Protein AF-A0A960MKG4-F1 (afdb_monomer)

Foldseek 3Di:
DAEPVPDDLVRVQVVCVVVVHDSVVSVLVCCCCPVVVDQQLVPSVPDDPVVSVVCVVPYHNPDWAFPDWDADPVRPDIDTDTDDVPDPPPPPDDD

pLDDT: mean 86.91, std 13.73, range [42.0, 96.0]

Nearest PDB structures (foldseek):
  6fz6-assembly2_B  TM=8.087E-01  e=5.397E-06  Sphaerobacter thermophilus DSM 20745
  4pl2-assembly2_A  TM=8.898E-01  e=2.991E-05  Escherichia coli DH1
  4pl1-assembly2_A  TM=8.940E-01  e=8.032E-05  Escherichia coli DH1
  3rf9-assembly1_B  TM=8.869E-01  e=7.040E-05  Escherichia coli K-12
  5hr6-assembly2_B  TM=8.728E-01  e=1.453E-04  Escherichia coli

Secondary structure (DSSP, 8-state):
-EEGGG--HHHHHHHHHHTT--TTHHHHHHIIIIIT----GGG-TTS-HHHHHHHHHHEE--PPEEEEEEE-TTSS-EEEEEE-TT---------

Structure (mmCIF, N/CA/C/O backbone):
data_AF-A0A960MKG4-F1
#
_entry.id   AF-A0A960MKG4-F1
#
loop_
_atom_site.group_PDB
_atom_site.id
_atom_site.type_symbol
_atom_site.label_atom_id
_atom_site.label_alt_id
_atom_site.label_comp_id
_atom_site.label_asym_id
_atom_site.label_entity_id
_atom_site.label_seq_id
_atom_site.pdbx_PDB_ins_code
_atom_site.Cartn_x
_atom_site.Cartn_y
_atom_site.Cartn_z
_atom_site.occupancy
_atom_site.B_iso_or_equiv
_atom_site.auth_seq_id
_atom_site.auth_comp_id
_atom_site.auth_asym_id
_atom_site.auth_atom_id
_atom_site.pdbx_PDB_model_num
ATOM 1 N N . MET A 1 1 ? -10.125 7.404 -7.507 1.00 75.38 1 MET A N 1
ATOM 2 C CA . MET A 1 1 ? -9.595 6.181 -6.860 1.00 75.38 1 MET A CA 1
ATOM 3 C C . MET A 1 1 ? -8.094 6.373 -6.680 1.00 75.38 1 MET A C 1
ATOM 5 O O . MET A 1 1 ? -7.481 6.867 -7.616 1.00 75.38 1 MET A O 1
ATOM 9 N N . ARG A 1 2 ? -7.526 6.107 -5.498 1.00 85.94 2 ARG A N 1
ATOM 10 C CA . AR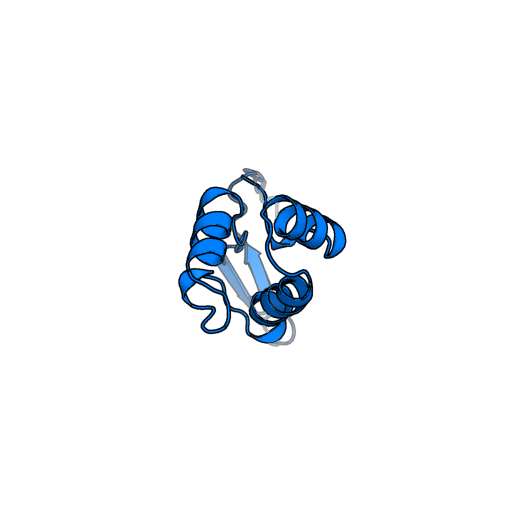G A 1 2 ? -6.090 6.325 -5.198 1.00 85.94 2 ARG A CA 1
ATOM 11 C C . ARG A 1 2 ? -5.261 5.108 -5.627 1.00 85.94 2 ARG A C 1
ATOM 13 O O . ARG A 1 2 ? -5.803 4.010 -5.619 1.00 85.94 2 ARG A O 1
ATOM 20 N N . GLU A 1 3 ? -3.980 5.264 -5.951 1.00 89.44 3 GLU A N 1
ATOM 21 C CA . GLU A 1 3 ? -3.083 4.123 -6.209 1.00 89.44 3 GLU A CA 1
ATOM 22 C C . GLU A 1 3 ? -2.266 3.774 -4.963 1.00 89.44 3 GLU A C 1
ATOM 24 O O . GLU A 1 3 ? -1.589 4.634 -4.412 1.00 89.44 3 GLU A O 1
ATOM 29 N N . PHE A 1 4 ? -2.314 2.514 -4.527 1.00 92.31 4 PHE A N 1
ATOM 30 C CA . PHE A 1 4 ? -1.651 2.019 -3.320 1.00 92.31 4 PHE A CA 1
ATOM 31 C C . PHE A 1 4 ? -0.139 2.212 -3.387 1.00 92.31 4 PHE A C 1
ATOM 33 O O . PHE A 1 4 ? 0.452 2.693 -2.428 1.00 92.31 4 PHE A O 1
ATOM 40 N N . CYS A 1 5 ? 0.474 1.884 -4.528 1.00 88.56 5 CYS A N 1
ATOM 41 C CA . CYS A 1 5 ? 1.920 1.973 -4.718 1.00 88.56 5 CYS A CA 1
ATOM 42 C C . CYS A 1 5 ? 2.465 3.408 -4.652 1.00 88.56 5 CYS A C 1
ATOM 44 O O . CYS A 1 5 ? 3.663 3.586 -4.455 1.00 88.56 5 CYS A O 1
ATOM 46 N N . GLY A 1 6 ? 1.598 4.416 -4.802 1.00 88.81 6 GLY A N 1
ATOM 47 C CA . GLY A 1 6 ? 1.938 5.829 -4.639 1.00 88.81 6 GLY A CA 1
ATOM 48 C C . GLY A 1 6 ? 1.607 6.400 -3.257 1.00 88.81 6 GLY A C 1
ATOM 49 O O . GLY A 1 6 ? 1.860 7.579 -3.025 1.00 88.81 6 GLY A O 1
ATOM 50 N N . LEU A 1 7 ? 1.022 5.613 -2.346 1.00 91.56 7 LEU A N 1
ATOM 51 C CA . LEU A 1 7 ? 0.690 6.079 -0.999 1.00 91.56 7 LEU A CA 1
ATOM 52 C C . LEU A 1 7 ? 1.899 5.994 -0.075 1.00 91.56 7 LEU A C 1
ATOM 54 O O . LEU A 1 7 ? 2.561 4.959 0.021 1.00 91.56 7 LEU A O 1
ATOM 58 N N . LEU A 1 8 ? 2.113 7.048 0.715 1.00 93.44 8 LEU A N 1
ATOM 59 C CA . LEU A 1 8 ? 2.997 6.954 1.866 1.00 93.44 8 LEU A CA 1
ATOM 60 C C . LEU A 1 8 ? 2.282 6.213 3.002 1.00 93.44 8 LEU A C 1
ATOM 62 O O . LEU A 1 8 ? 1.055 6.241 3.134 1.00 93.44 8 LEU A O 1
ATOM 66 N N . ALA A 1 9 ? 3.057 5.588 3.890 1.00 92.94 9 ALA A N 1
ATOM 67 C CA . ALA A 1 9 ? 2.504 4.879 5.046 1.00 92.94 9 ALA A CA 1
ATOM 68 C C . ALA A 1 9 ? 1.609 5.781 5.920 1.00 92.94 9 ALA A C 1
ATOM 70 O O . ALA A 1 9 ? 0.599 5.323 6.454 1.00 92.94 9 ALA A O 1
ATOM 71 N N . GLN A 1 10 ? 1.951 7.067 6.024 1.00 94.62 10 GLN A N 1
ATOM 72 C CA . GLN A 1 10 ? 1.163 8.081 6.728 1.00 94.62 10 GLN A CA 1
ATOM 73 C C . GLN A 1 10 ? -0.191 8.372 6.062 1.00 94.62 10 GLN A C 1
ATOM 75 O O . GLN A 1 10 ? -1.188 8.508 6.769 1.00 94.62 10 GLN A O 1
ATOM 80 N N . ASP A 1 11 ? -0.267 8.366 4.728 1.00 94.50 11 ASP A N 1
ATOM 81 C CA . ASP A 1 11 ? -1.523 8.584 4.000 1.00 94.50 11 ASP A CA 1
ATOM 82 C C . ASP A 1 11 ? -2.477 7.405 4.185 1.00 94.50 11 ASP A C 1
ATOM 84 O O . ASP A 1 11 ? -3.677 7.583 4.421 1.00 94.50 11 ASP A O 1
ATOM 88 N N . LEU A 1 12 ? -1.938 6.180 4.124 1.00 94.25 12 LEU A N 1
ATOM 89 C CA . LEU A 1 12 ? -2.720 4.976 4.387 1.00 94.25 12 LEU A CA 1
ATOM 90 C C . LEU A 1 12 ? -3.171 4.924 5.850 1.00 94.25 12 LEU A C 1
ATOM 92 O O . LEU A 1 12 ? -4.312 4.558 6.123 1.00 94.25 12 LEU A O 1
ATOM 96 N N . LYS A 1 13 ? -2.308 5.326 6.790 1.00 95.25 13 LYS A N 1
ATOM 97 C CA . LYS A 1 13 ? -2.656 5.423 8.211 1.00 95.25 13 LYS A CA 1
ATOM 98 C C . LYS A 1 13 ? -3.832 6.37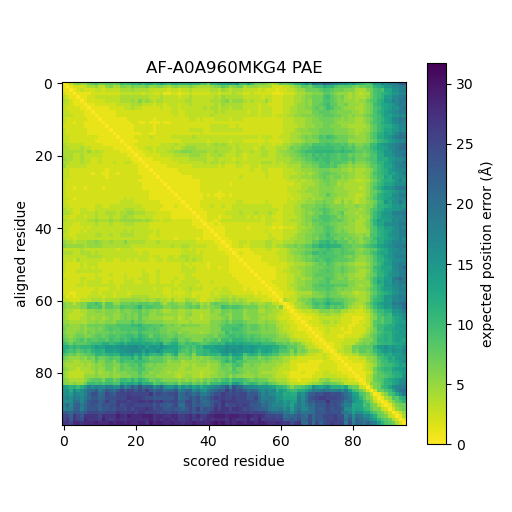1 8.429 1.00 95.25 13 LYS A C 1
ATOM 100 O O . LYS A 1 13 ? -4.829 5.941 8.999 1.00 95.25 13 LYS A O 1
ATOM 105 N N . ALA A 1 14 ? -3.746 7.598 7.915 1.00 94.56 14 ALA A N 1
ATOM 106 C CA . ALA A 1 14 ? -4.810 8.590 8.037 1.00 94.56 14 ALA A CA 1
ATOM 107 C C . ALA A 1 14 ? -6.129 8.094 7.416 1.00 94.56 14 ALA A C 1
ATOM 109 O O . ALA A 1 14 ? -7.202 8.281 7.987 1.00 94.56 14 ALA A O 1
ATOM 110 N N . PHE A 1 15 ? -6.059 7.406 6.272 1.00 92.56 15 PHE A N 1
ATOM 111 C CA . PHE A 1 15 ? -7.234 6.807 5.636 1.00 92.56 15 PHE A CA 1
ATOM 112 C C . PHE A 1 15 ? -7.883 5.713 6.500 1.00 92.56 15 PHE A C 1
ATOM 114 O O . PHE A 1 15 ? -9.102 5.696 6.660 1.00 92.56 15 PHE A O 1
ATOM 121 N N . ILE A 1 16 ? -7.078 4.808 7.062 1.00 92.50 16 ILE A N 1
ATOM 122 C CA . ILE A 1 16 ? -7.544 3.703 7.911 1.00 92.50 16 ILE A CA 1
ATOM 123 C C . ILE A 1 16 ? -8.119 4.239 9.237 1.00 92.50 16 ILE A C 1
ATOM 125 O O . ILE A 1 16 ? -9.184 3.785 9.657 1.00 92.50 16 ILE A O 1
ATOM 129 N N . GLU A 1 17 ? -7.475 5.235 9.855 1.00 93.69 17 GLU A N 1
ATOM 130 C CA . GLU A 1 17 ? -7.952 5.897 11.082 1.00 93.69 17 GLU A CA 1
ATOM 131 C C . GLU A 1 17 ? -9.298 6.592 10.869 1.00 93.69 17 GLU A C 1
ATOM 133 O O . GLU A 1 17 ? -10.226 6.380 11.648 1.00 93.69 17 GLU A O 1
ATOM 138 N N . LEU A 1 18 ? -9.450 7.349 9.776 1.00 91.62 18 LEU A N 1
ATOM 139 C CA . LEU A 1 18 ? -10.704 8.031 9.432 1.00 91.62 18 LEU A CA 1
ATOM 140 C C . LEU A 1 18 ? -11.873 7.052 9.229 1.00 91.62 18 LEU A C 1
ATOM 142 O O . LEU A 1 18 ? -13.035 7.422 9.385 1.00 91.62 18 LEU A O 1
ATOM 146 N N . LYS A 1 19 ? -11.576 5.792 8.897 1.00 89.12 19 LYS A N 1
ATOM 147 C CA . LYS A 1 19 ? -12.558 4.710 8.736 1.00 89.12 19 LYS A CA 1
ATOM 148 C C . LYS A 1 19 ? -12.723 3.840 9.989 1.00 89.12 19 LYS A C 1
ATOM 150 O O . LYS A 1 19 ? -13.389 2.810 9.921 1.00 89.12 19 LYS A O 1
ATOM 155 N N . GLY A 1 20 ? -12.141 4.239 11.122 1.00 90.50 20 GLY A N 1
ATOM 156 C CA . GLY A 1 20 ? -12.282 3.550 12.408 1.00 90.50 20 GLY A CA 1
ATOM 157 C C . GLY A 1 20 ? -11.517 2.228 12.505 1.00 90.50 20 GLY A C 1
ATOM 158 O O . GLY A 1 20 ? -11.785 1.419 13.394 1.00 90.50 20 GLY A O 1
ATOM 159 N N . ALA A 1 21 ? -10.573 1.973 11.598 1.00 90.25 21 ALA A N 1
ATOM 160 C CA . ALA A 1 21 ? -9.765 0.766 11.625 1.00 90.25 21 ALA A CA 1
ATOM 161 C C . ALA A 1 21 ? -8.447 0.996 12.405 1.00 90.25 21 ALA A C 1
ATOM 163 O O . ALA A 1 21 ? -7.829 2.055 12.315 1.00 90.25 21 ALA A O 1
ATOM 164 N N . PRO A 1 22 ? -7.979 -0.000 13.176 1.00 92.94 22 PRO A N 1
ATOM 165 C CA . PRO A 1 22 ? -6.691 0.078 13.859 1.00 92.94 22 PRO A CA 1
ATOM 166 C C . PRO A 1 22 ? -5.483 0.293 12.937 1.00 92.94 22 PRO A C 1
ATOM 168 O O . PRO A 1 22 ? -5.291 -0.425 11.953 1.00 92.94 22 PRO A O 1
ATOM 171 N N . THR A 1 23 ? -4.611 1.219 13.334 1.00 93.31 23 THR A N 1
ATOM 172 C CA . THR A 1 23 ? -3.428 1.688 12.587 1.00 93.31 23 THR A CA 1
ATOM 173 C C . THR A 1 23 ? -2.376 0.623 12.317 1.00 93.31 23 THR A C 1
ATOM 175 O O . THR A 1 23 ? -1.684 0.692 11.302 1.00 93.31 23 THR A O 1
ATOM 178 N N . TYR A 1 24 ? -2.262 -0.401 13.167 1.00 93.38 24 TYR A N 1
ATOM 179 C CA . TYR A 1 24 ? -1.308 -1.496 12.952 1.00 93.38 24 TYR A CA 1
ATOM 180 C C . TYR A 1 24 ? -1.557 -2.246 11.631 1.00 93.38 24 TYR A C 1
ATOM 182 O O . TYR A 1 24 ? -0.648 -2.892 11.105 1.00 93.38 24 TYR A O 1
A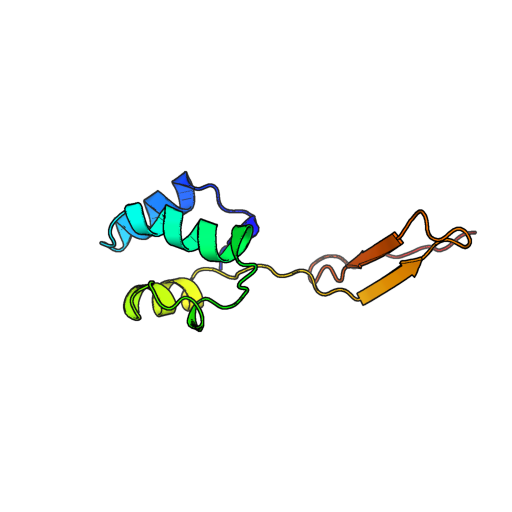TOM 190 N N . ARG A 1 25 ? -2.768 -2.139 11.062 1.00 93.88 25 ARG A N 1
ATOM 191 C CA . ARG A 1 25 ? -3.116 -2.735 9.767 1.00 93.88 25 ARG A CA 1
ATOM 192 C C . ARG A 1 25 ? -2.359 -2.115 8.599 1.00 93.88 25 ARG A C 1
ATOM 194 O O . ARG A 1 25 ? -2.170 -2.799 7.599 1.00 93.88 25 ARG A O 1
ATOM 201 N N . VAL A 1 26 ? -1.861 -0.882 8.735 1.00 94.44 26 VAL A N 1
ATOM 202 C CA . VAL A 1 26 ? -0.992 -0.245 7.730 1.00 94.44 26 VAL A CA 1
ATOM 203 C C . VAL A 1 26 ? 0.197 -1.153 7.434 1.00 94.44 26 VAL A C 1
ATOM 205 O O . VAL A 1 26 ? 0.416 -1.530 6.28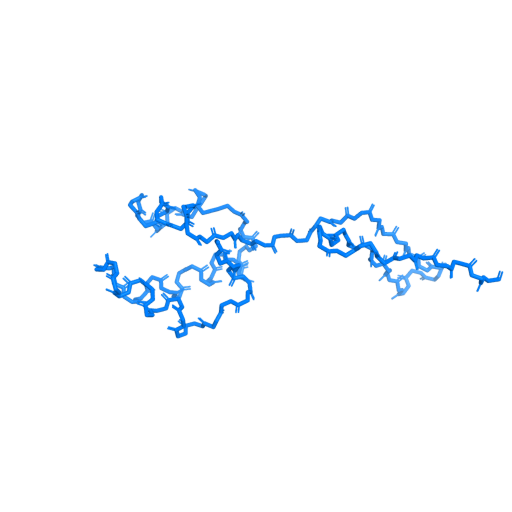7 1.00 94.44 26 VAL A O 1
ATOM 208 N N . LYS A 1 27 ? 0.907 -1.596 8.480 1.00 94.62 27 LYS A N 1
ATOM 209 C CA . LYS A 1 27 ? 2.069 -2.480 8.334 1.00 94.62 27 LYS A CA 1
ATOM 210 C C . LYS A 1 27 ? 1.702 -3.791 7.639 1.00 94.62 27 LYS A C 1
ATOM 212 O O . LYS A 1 27 ? 2.426 -4.228 6.756 1.00 94.62 27 LYS A O 1
AT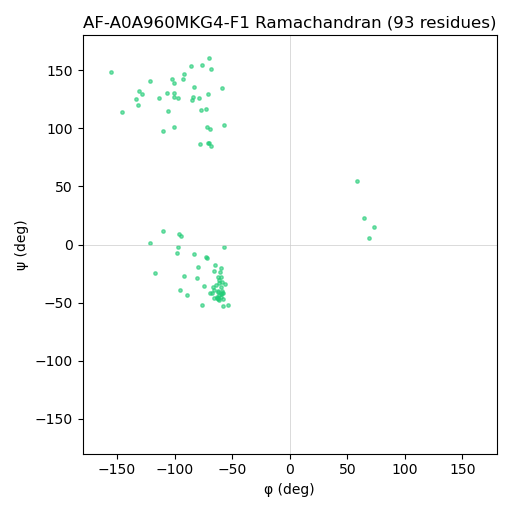OM 217 N N . GLN A 1 28 ? 0.559 -4.383 7.990 1.00 94.69 28 GLN A N 1
ATOM 218 C CA . GLN A 1 28 ? 0.091 -5.618 7.356 1.00 94.69 28 GLN A CA 1
ATOM 219 C C . GLN A 1 28 ? -0.160 -5.429 5.856 1.00 94.69 28 GLN A C 1
ATOM 221 O O . GLN A 1 28 ? 0.258 -6.270 5.068 1.00 94.69 28 GLN A O 1
ATOM 226 N N . CYS A 1 29 ? -0.798 -4.325 5.457 1.00 93.94 29 CYS A N 1
ATOM 227 C CA . CYS A 1 29 ? -1.064 -4.030 4.048 1.00 93.94 29 CYS A CA 1
ATOM 228 C C . CYS A 1 29 ? 0.241 -3.866 3.257 1.00 93.94 29 CYS A C 1
ATOM 230 O O . CYS A 1 29 ? 0.405 -4.483 2.209 1.00 93.94 29 CYS A O 1
ATOM 232 N N . PHE A 1 30 ? 1.194 -3.093 3.787 1.00 94.38 30 PHE A N 1
ATOM 233 C CA . PHE A 1 30 ? 2.508 -2.920 3.161 1.00 94.38 30 PHE A CA 1
ATOM 234 C C . PHE A 1 30 ? 3.286 -4.241 3.075 1.00 94.38 30 PHE A C 1
ATOM 236 O O . PHE A 1 30 ? 3.881 -4.527 2.039 1.00 94.38 30 PHE A O 1
ATOM 243 N N . ASP A 1 31 ? 3.242 -5.079 4.114 1.00 95.06 31 ASP A N 1
ATOM 244 C CA . ASP A 1 31 ? 3.876 -6.400 4.091 1.00 95.06 31 ASP A CA 1
ATOM 245 C C . ASP A 1 31 ? 3.266 -7.304 3.003 1.00 95.06 31 ASP A C 1
ATOM 247 O O . ASP A 1 31 ? 3.997 -8.007 2.306 1.00 95.06 31 ASP A O 1
ATOM 251 N N . TRP A 1 32 ? 1.945 -7.280 2.803 1.00 95.31 32 TRP A N 1
ATOM 252 C CA . TRP A 1 32 ? 1.309 -8.046 1.725 1.00 95.31 32 TRP A CA 1
ATOM 253 C C . TRP A 1 32 ? 1.751 -7.599 0.338 1.00 95.31 32 TRP A C 1
ATOM 255 O O . TRP A 1 32 ? 2.076 -8.444 -0.493 1.00 95.31 32 TRP A O 1
ATOM 265 N N . VAL A 1 33 ? 1.787 -6.294 0.097 1.00 93.25 33 VAL A N 1
ATOM 266 C CA . VAL A 1 33 ? 2.092 -5.763 -1.234 1.00 93.25 33 VAL A CA 1
ATOM 267 C C . VAL A 1 33 ? 3.586 -5.863 -1.530 1.00 93.25 33 VAL A C 1
ATOM 269 O O . VAL A 1 33 ? 3.972 -6.454 -2.532 1.00 93.25 33 VAL A O 1
ATOM 272 N N . TYR A 1 34 ? 4.442 -5.362 -0.639 1.00 92.06 34 TYR A N 1
ATOM 273 C CA . TYR A 1 34 ? 5.870 -5.212 -0.926 1.00 92.06 34 TYR A CA 1
ATOM 274 C C . TYR A 1 34 ? 6.730 -6.404 -0.513 1.00 92.06 34 TYR A C 1
ATOM 276 O O . TYR A 1 34 ? 7.776 -6.618 -1.117 1.00 92.06 34 TYR A O 1
ATOM 284 N N . ARG A 1 35 ? 6.331 -7.189 0.501 1.00 93.31 35 ARG A N 1
ATOM 285 C CA . ARG A 1 35 ? 7.090 -8.398 0.880 1.00 93.31 35 ARG A CA 1
ATOM 286 C C . ARG A 1 35 ? 6.538 -9.661 0.246 1.00 93.31 35 ARG A C 1
ATOM 288 O O . ARG A 1 35 ? 7.313 -10.535 -0.117 1.00 93.31 35 ARG A O 1
ATOM 295 N N . LYS A 1 36 ? 5.213 -9.783 0.153 1.00 93.38 36 LYS A N 1
ATOM 296 C CA . LYS A 1 36 ? 4.565 -10.987 -0.390 1.00 93.38 36 LYS A CA 1
ATOM 297 C C . LYS A 1 36 ? 4.164 -10.857 -1.858 1.00 93.38 36 LYS A C 1
ATOM 299 O O . LYS A 1 36 ? 3.727 -11.848 -2.430 1.00 93.38 36 LYS A O 1
ATOM 304 N N . GLY A 1 37 ? 4.281 -9.667 -2.453 1.00 91.19 37 GLY A N 1
ATOM 305 C CA . GLY A 1 37 ? 3.934 -9.439 -3.857 1.00 91.19 37 GLY A CA 1
ATOM 306 C C . GLY A 1 37 ? 2.450 -9.645 -4.163 1.00 91.19 37 GLY A C 1
ATOM 307 O O . GLY A 1 37 ? 2.102 -9.950 -5.299 1.00 91.19 37 GLY A O 1
ATOM 308 N N . VAL A 1 38 ? 1.567 -9.540 -3.163 1.00 92.81 38 VAL A N 1
ATOM 309 C CA . VAL A 1 38 ? 0.134 -9.764 -3.367 1.00 92.81 38 VAL A CA 1
ATOM 310 C C . VAL A 1 38 ? -0.503 -8.539 -3.996 1.00 92.81 38 VAL A C 1
ATOM 312 O O . VAL A 1 38 ? -0.432 -7.429 -3.471 1.00 92.81 38 VAL A O 1
ATOM 315 N N . THR A 1 39 ? -1.176 -8.782 -5.113 1.00 90.25 39 THR A N 1
ATOM 316 C CA . THR A 1 39 ? -1.758 -7.760 -5.980 1.00 90.25 39 THR A CA 1
ATOM 317 C C . THR A 1 39 ? -3.290 -7.725 -5.951 1.00 90.25 39 THR A C 1
ATOM 319 O O . THR A 1 39 ? -3.910 -7.006 -6.733 1.00 90.25 39 THR A O 1
ATOM 322 N N . ASP A 1 40 ? -3.905 -8.435 -5.002 1.00 90.88 40 ASP A N 1
ATOM 323 C CA . ASP A 1 40 ? -5.344 -8.419 -4.738 1.00 90.88 40 ASP A CA 1
ATOM 324 C C . ASP A 1 40 ? -5.622 -8.287 -3.231 1.00 90.88 40 ASP A C 1
ATOM 326 O O . ASP A 1 40 ? -5.161 -9.090 -2.415 1.00 90.88 40 ASP A O 1
ATOM 330 N N . PHE A 1 41 ? -6.415 -7.282 -2.847 1.00 91.88 41 PHE A N 1
ATOM 331 C CA . PHE A 1 41 ? -6.837 -7.087 -1.459 1.00 91.88 41 PHE A CA 1
ATOM 332 C C . PHE A 1 41 ? -7.656 -8.268 -0.918 1.00 91.88 41 PHE A C 1
ATOM 334 O O . PHE A 1 41 ? -7.578 -8.559 0.279 1.00 91.88 41 PHE A O 1
ATOM 341 N N . ALA A 1 42 ? -8.409 -8.984 -1.762 1.00 91.62 42 ALA A N 1
ATOM 342 C CA . ALA A 1 42 ? -9.198 -10.134 -1.322 1.00 91.62 42 ALA A CA 1
ATOM 343 C C . ALA A 1 42 ? -8.309 -11.274 -0.792 1.00 91.62 42 ALA A C 1
ATOM 345 O O . ALA A 1 42 ? -8.656 -11.908 0.211 1.00 91.62 42 ALA A O 1
ATOM 346 N N . ALA A 1 43 ? -7.123 -11.453 -1.381 1.00 92.44 43 ALA A N 1
ATOM 347 C CA . ALA A 1 43 ? -6.151 -12.481 -1.011 1.00 92.44 43 ALA A CA 1
ATOM 348 C C . ALA A 1 43 ? -5.442 -12.228 0.340 1.00 92.44 43 ALA A C 1
ATOM 350 O O . ALA A 1 43 ? -4.795 -13.125 0.884 1.00 92.44 43 ALA A O 1
ATOM 351 N N . MET A 1 44 ? -5.575 -11.036 0.935 1.00 94.25 44 MET A N 1
ATOM 352 C CA . MET A 1 44 ? -4.912 -10.686 2.199 1.00 94.25 44 MET A CA 1
ATOM 353 C C . MET A 1 44 ? -5.639 -11.299 3.410 1.00 94.25 44 MET A C 1
ATOM 355 O O . MET A 1 44 ? -6.511 -10.680 4.016 1.00 94.25 44 MET A O 1
ATOM 359 N N . SER A 1 45 ? -5.317 -12.539 3.779 1.00 91.88 45 SER A N 1
ATOM 360 C CA . SER A 1 45 ? -6.085 -13.330 4.764 1.00 91.88 45 SER A CA 1
ATOM 361 C C . SER A 1 45 ? -6.211 -12.721 6.171 1.00 91.88 45 SER A C 1
ATOM 363 O O . SER A 1 45 ? -7.208 -12.960 6.844 1.00 91.88 45 SER A O 1
ATOM 365 N N . ASN A 1 46 ? -5.248 -11.908 6.615 1.00 90.56 46 ASN A N 1
ATOM 366 C CA . ASN A 1 46 ? -5.247 -11.279 7.946 1.00 90.56 46 ASN A CA 1
ATOM 367 C C . ASN A 1 46 ? -5.843 -9.852 7.971 1.00 90.56 46 ASN A C 1
ATOM 369 O O . ASN A 1 46 ? -5.768 -9.173 8.997 1.00 90.56 46 ASN A O 1
ATOM 373 N N . ILE A 1 47 ? -6.428 -9.396 6.859 1.00 91.88 47 ILE A N 1
ATOM 374 C CA . ILE A 1 47 ? -7.150 -8.125 6.758 1.00 91.88 47 ILE A CA 1
ATOM 375 C C . ILE A 1 47 ? -8.657 -8.418 6.844 1.00 91.88 47 ILE A C 1
ATOM 377 O O . ILE A 1 47 ? -9.145 -9.300 6.135 1.00 91.88 47 ILE A O 1
ATOM 381 N N . PRO A 1 48 ? -9.423 -7.720 7.700 1.00 92.88 48 PRO A N 1
ATOM 382 C CA . PRO A 1 48 ? -10.848 -7.989 7.858 1.00 92.88 48 PRO A CA 1
ATOM 383 C C . PRO A 1 48 ? -11.642 -7.589 6.605 1.00 92.88 48 PRO A C 1
ATOM 385 O O . PRO A 1 48 ? -11.265 -6.667 5.878 1.00 92.88 48 PRO A O 1
ATOM 388 N N . GLN A 1 49 ? -12.763 -8.276 6.364 1.00 92.44 49 GLN A N 1
ATOM 389 C CA . GLN A 1 49 ? -13.542 -8.149 5.127 1.00 92.44 49 GLN A CA 1
ATOM 390 C C . GLN A 1 49 ? -14.061 -6.726 4.873 1.00 92.44 49 GLN A C 1
ATOM 392 O O . GLN A 1 49 ? -14.060 -6.257 3.735 1.00 92.44 49 GLN A O 1
ATOM 397 N N . ASN A 1 50 ? -14.449 -6.012 5.931 1.00 92.00 50 ASN A N 1
ATOM 398 C CA . ASN A 1 50 ? -14.869 -4.614 5.835 1.00 92.00 50 ASN A CA 1
ATOM 399 C C . ASN A 1 50 ? -13.753 -3.718 5.270 1.00 92.00 50 ASN A C 1
ATOM 401 O O . ASN A 1 50 ? -14.006 -2.891 4.400 1.00 92.00 50 ASN A O 1
ATOM 405 N N . LEU A 1 51 ? -12.507 -3.917 5.710 1.00 92.19 51 LEU A N 1
ATOM 406 C CA . LEU A 1 51 ? -11.371 -3.124 5.256 1.00 92.19 51 LEU A CA 1
ATOM 407 C C . LEU A 1 51 ? -10.944 -3.503 3.833 1.00 92.19 51 LEU A C 1
ATOM 409 O O . LEU A 1 51 ? -10.609 -2.619 3.053 1.00 92.19 51 LEU A O 1
ATOM 413 N N . LYS A 1 52 ? -11.029 -4.790 3.468 1.00 93.31 52 LYS A N 1
ATOM 414 C CA . LYS A 1 52 ? -10.829 -5.242 2.079 1.00 93.31 52 LYS A CA 1
ATOM 415 C C . LYS A 1 52 ? -11.802 -4.563 1.121 1.00 93.31 52 LYS A C 1
ATOM 417 O O . LYS A 1 52 ? -11.375 -4.039 0.099 1.00 93.31 52 LYS A O 1
ATOM 422 N N . THR A 1 53 ? -13.082 -4.532 1.491 1.00 92.94 53 THR A N 1
ATOM 423 C CA . THR A 1 53 ? -14.142 -3.895 0.697 1.00 92.94 53 THR A CA 1
ATOM 424 C C . THR A 1 53 ? -13.861 -2.398 0.539 1.00 92.94 53 THR A C 1
ATOM 426 O O . THR A 1 53 ? -13.813 -1.889 -0.577 1.00 92.94 53 THR A O 1
ATOM 429 N N . LEU A 1 54 ? -13.527 -1.709 1.639 1.00 91.75 54 LEU A N 1
ATOM 430 C CA . LEU A 1 54 ? -13.138 -0.295 1.604 1.00 91.75 54 LEU A CA 1
ATOM 431 C C . LEU A 1 54 ? -11.931 -0.032 0.697 1.00 91.75 54 LEU A C 1
ATOM 433 O O . LEU A 1 54 ? -11.916 0.964 -0.028 1.00 91.75 54 LEU A O 1
ATOM 437 N N . PHE A 1 55 ? -10.912 -0.893 0.733 1.00 92.25 55 PHE A N 1
ATOM 438 C CA . PHE A 1 55 ? -9.764 -0.762 -0.158 1.00 92.25 55 PHE A CA 1
ATOM 439 C C . PHE A 1 55 ? -10.160 -0.977 -1.612 1.00 92.25 55 PHE A C 1
ATOM 441 O O . PHE A 1 55 ? -9.818 -0.131 -2.424 1.00 92.25 55 PHE A O 1
ATOM 448 N N . GLN A 1 56 ? -10.939 -2.009 -1.937 1.00 91.44 56 GLN A N 1
ATOM 449 C CA . GLN A 1 56 ? -11.402 -2.263 -3.306 1.00 91.44 56 GLN A CA 1
ATOM 450 C C . GLN A 1 56 ? -12.224 -1.101 -3.890 1.00 91.44 56 GLN A C 1
ATOM 452 O O . GLN A 1 56 ? -12.130 -0.830 -5.084 1.00 91.44 56 GLN A O 1
ATOM 457 N N . GLU A 1 57 ? -12.980 -0.376 -3.063 1.00 92.06 57 GLU A N 1
ATOM 458 C CA . GLU A 1 57 ? -13.782 0.781 -3.488 1.00 92.06 57 GLU A CA 1
ATOM 459 C C . GLU A 1 57 ? -12.976 2.080 -3.644 1.00 92.06 57 GLU A C 1
ATOM 461 O O . GLU A 1 57 ? -13.338 2.953 -4.433 1.00 92.06 57 GLU A O 1
ATOM 466 N N . ASN A 1 58 ? -11.883 2.248 -2.893 1.00 92.00 58 ASN A N 1
ATOM 467 C CA . ASN A 1 58 ? -11.198 3.543 -2.776 1.00 92.00 58 ASN A CA 1
ATOM 468 C C . ASN A 1 58 ? -9.760 3.537 -3.313 1.00 92.00 58 ASN A C 1
ATOM 470 O O . ASN A 1 58 ? -9.244 4.593 -3.704 1.00 92.00 58 ASN A O 1
ATOM 474 N N . ILE A 1 59 ? -9.115 2.370 -3.343 1.00 92.12 59 ILE A N 1
ATOM 475 C CA . ILE A 1 59 ? -7.688 2.184 -3.601 1.00 92.12 59 ILE A CA 1
ATOM 476 C C . ILE A 1 59 ? -7.484 1.097 -4.669 1.00 92.12 59 ILE A C 1
ATOM 478 O O . ILE A 1 59 ? -8.025 0.001 -4.591 1.00 92.12 59 ILE A O 1
ATOM 482 N N . ARG A 1 60 ? -6.650 1.378 -5.669 1.00 90.31 60 ARG A N 1
ATOM 483 C CA . ARG A 1 60 ? -6.163 0.400 -6.652 1.00 90.31 60 ARG A CA 1
ATOM 484 C C . ARG A 1 60 ? -4.744 -0.011 -6.304 1.00 90.31 60 ARG A C 1
ATOM 486 O O . ARG A 1 60 ? -3.957 0.849 -5.937 1.00 90.31 60 ARG A O 1
ATOM 493 N N . LEU A 1 61 ? -4.378 -1.278 -6.487 1.00 87.94 61 LEU A N 1
ATOM 494 C CA . LEU A 1 61 ? -2.996 -1.726 -6.265 1.00 87.94 61 LEU A CA 1
ATOM 495 C C . LEU A 1 61 ? -2.008 -1.257 -7.347 1.00 87.94 61 LEU A C 1
ATOM 497 O O . LEU A 1 61 ? -0.813 -1.328 -7.112 1.00 87.94 61 LEU A O 1
ATOM 501 N N . GLY A 1 62 ? -2.481 -0.701 -8.473 1.00 77.19 62 GLY A N 1
ATOM 502 C CA . GLY A 1 62 ? -1.621 -0.022 -9.455 1.00 77.19 62 GLY A CA 1
ATOM 503 C C . GLY A 1 62 ? -0.525 -0.933 -10.016 1.00 77.19 62 GLY A C 1
ATOM 504 O O . GLY A 1 62 ? 0.657 -0.632 -9.892 1.00 77.19 62 GLY A O 1
ATOM 505 N N . ILE A 1 63 ? -0.917 -2.084 -10.567 1.00 81.12 63 ILE A N 1
ATOM 506 C CA . ILE A 1 63 ? 0.020 -3.084 -11.088 1.00 81.12 63 ILE A CA 1
ATOM 507 C C . ILE A 1 63 ? 0.398 -2.701 -12.519 1.00 81.12 63 ILE A C 1
ATOM 509 O O . ILE A 1 63 ? -0.481 -2.523 -13.364 1.00 81.12 63 ILE A O 1
ATOM 513 N N . LEU A 1 64 ? 1.699 -2.619 -12.796 1.00 85.56 64 LEU A N 1
ATOM 514 C CA . LEU A 1 64 ? 2.204 -2.479 -14.158 1.00 85.56 64 LEU A CA 1
ATOM 515 C C . LEU A 1 64 ? 1.998 -3.789 -14.918 1.00 85.56 64 LEU A C 1
ATOM 517 O O . LEU A 1 64 ? 2.390 -4.856 -14.446 1.00 85.56 64 LEU A O 1
ATOM 521 N N . GLN A 1 65 ? 1.408 -3.710 -16.107 1.00 85.62 65 GLN A N 1
ATOM 522 C CA . GLN A 1 65 ? 1.320 -4.869 -16.989 1.00 85.62 65 GLN A CA 1
ATOM 523 C C . GLN A 1 65 ? 2.613 -4.975 -17.794 1.00 85.62 65 GLN A C 1
ATOM 525 O O . GLN A 1 65 ? 3.026 -4.014 -18.443 1.00 85.62 65 GLN A O 1
ATOM 530 N N . LEU A 1 66 ? 3.279 -6.126 -17.721 1.00 89.12 66 LEU A N 1
ATOM 531 C CA . LEU A 1 66 ? 4.453 -6.401 -18.541 1.00 89.12 66 LEU A CA 1
ATOM 532 C C . LEU A 1 66 ? 3.995 -6.647 -19.980 1.00 89.12 66 LEU A C 1
ATOM 534 O O . LEU A 1 66 ? 3.267 -7.598 -20.239 1.00 89.12 66 LEU A O 1
ATOM 538 N N . GLU A 1 67 ? 4.421 -5.791 -20.901 1.00 91.94 67 GLU A N 1
ATOM 539 C CA . GLU A 1 67 ? 4.086 -5.895 -22.323 1.00 91.94 67 GLU A CA 1
ATOM 540 C C . GLU A 1 67 ? 5.113 -6.762 -23.058 1.00 91.94 67 GLU A C 1
ATOM 542 O O . GLU A 1 67 ? 4.769 -7.594 -23.893 1.00 91.94 67 GLU A O 1
ATOM 547 N N . LYS A 1 68 ? 6.403 -6.553 -22.766 1.00 92.00 68 LYS A N 1
ATOM 548 C CA . LYS A 1 68 ? 7.497 -7.263 -23.432 1.00 92.00 68 LYS A CA 1
ATOM 549 C C . LYS A 1 68 ? 8.747 -7.305 -22.559 1.00 92.00 68 LYS A C 1
ATOM 551 O O . LYS A 1 68 ? 9.041 -6.340 -21.857 1.00 92.00 68 LYS A O 1
ATOM 556 N N . THR A 1 69 ? 9.516 -8.375 -22.711 1.00 94.38 69 THR A N 1
ATOM 557 C CA . THR A 1 69 ? 10.885 -8.503 -22.204 1.00 94.38 69 THR A CA 1
ATOM 558 C C . THR A 1 69 ? 11.835 -8.770 -23.373 1.00 94.38 69 THR A C 1
ATOM 560 O O . THR A 1 69 ? 11.467 -9.471 -24.316 1.00 94.38 69 THR A O 1
ATOM 563 N N . GLU A 1 70 ? 13.022 -8.169 -23.350 1.00 94.81 70 GLU A N 1
ATOM 564 C CA . GLU A 1 70 ? 14.099 -8.389 -24.323 1.00 94.81 70 GLU A CA 1
ATOM 565 C C . GLU A 1 70 ? 15.406 -8.622 -23.557 1.00 94.81 70 GLU A C 1
ATOM 567 O O . GLU A 1 70 ? 15.829 -7.742 -22.808 1.00 94.81 70 GLU A O 1
ATOM 572 N N . ASP A 1 71 ? 16.031 -9.781 -23.744 1.00 96.00 71 ASP A N 1
ATOM 573 C CA . ASP A 1 71 ? 17.340 -10.097 -23.163 1.00 96.00 71 ASP A CA 1
ATOM 574 C C . ASP A 1 71 ? 18.467 -9.719 -24.138 1.00 96.00 71 ASP A C 1
ATOM 576 O O . ASP A 1 71 ? 18.287 -9.777 -25.359 1.00 96.00 71 ASP A O 1
ATOM 580 N N . SER A 1 72 ? 19.615 -9.291 -23.611 1.00 94.38 72 SER A N 1
ATOM 581 C CA . SER A 1 72 ? 20.830 -9.058 -24.399 1.00 94.38 72 SER A CA 1
ATOM 582 C C . SER A 1 72 ? 21.438 -10.371 -24.900 1.00 94.38 72 SER A C 1
ATOM 584 O O . SER A 1 72 ? 21.165 -11.443 -24.363 1.00 94.38 72 SER A O 1
ATOM 586 N N . GLU A 1 73 ? 22.288 -10.299 -25.929 1.00 91.06 73 GLU A N 1
ATOM 587 C CA . GLU A 1 73 ? 22.944 -11.485 -26.509 1.00 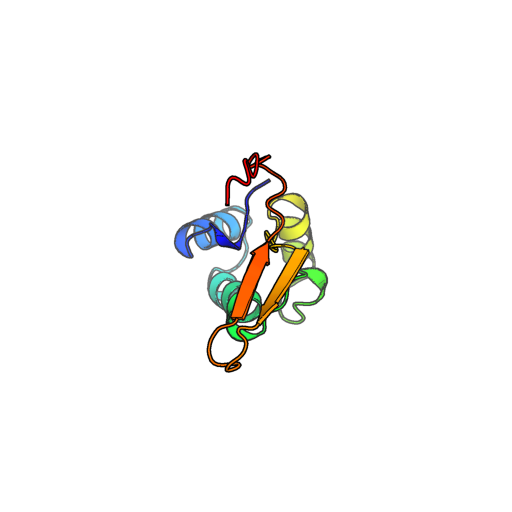91.06 73 GLU A CA 1
ATOM 588 C C . GLU A 1 73 ? 23.836 -12.231 -25.504 1.00 91.06 73 GLU A C 1
ATOM 590 O O . GLU A 1 73 ? 23.932 -13.455 -25.556 1.00 91.06 73 GLU A O 1
ATOM 595 N N . ASP A 1 74 ? 24.459 -11.500 -24.578 1.00 92.44 74 ASP A N 1
ATOM 596 C CA . ASP A 1 74 ? 25.271 -12.044 -23.482 1.00 92.44 74 ASP A CA 1
ATOM 597 C C . ASP A 1 74 ? 24.440 -12.483 -22.261 1.00 92.44 74 ASP A C 1
ATOM 599 O O . ASP A 1 74 ? 24.973 -13.106 -21.344 1.00 92.44 74 ASP A O 1
ATOM 603 N N . GLY A 1 75 ? 23.135 -12.187 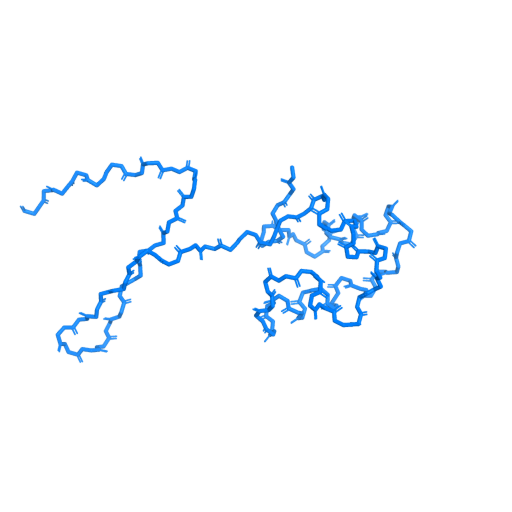-22.242 1.00 90.19 75 GLY A N 1
ATOM 604 C CA . GLY A 1 75 ? 22.227 -12.490 -21.136 1.00 90.19 75 GLY A CA 1
ATOM 605 C C . GLY A 1 75 ? 22.474 -11.683 -19.856 1.00 90.19 75 GLY A C 1
ATOM 606 O O . GLY A 1 75 ? 21.821 -11.950 -18.847 1.00 90.19 75 GLY A O 1
ATOM 607 N N . GLU A 1 76 ? 23.384 -10.704 -19.861 1.00 94.88 76 GLU A N 1
ATOM 608 C CA . GLU A 1 76 ? 23.694 -9.899 -18.671 1.00 94.88 76 GLU A CA 1
ATOM 609 C C . GLU A 1 76 ? 22.660 -8.795 -18.415 1.00 94.88 76 GLU A C 1
ATOM 611 O O . GLU A 1 76 ? 22.552 -8.280 -17.300 1.00 94.88 76 GLU A O 1
ATOM 616 N N . THR A 1 77 ? 21.881 -8.419 -19.434 1.00 94.06 77 THR A N 1
ATOM 617 C CA . THR A 1 77 ? 20.897 -7.340 -19.345 1.00 94.06 77 THR A CA 1
ATOM 618 C C . THR A 1 77 ? 19.529 -7.786 -19.836 1.00 94.06 77 THR A C 1
ATOM 620 O O . THR A 1 77 ? 19.367 -8.232 -20.968 1.00 94.06 77 THR A O 1
ATOM 623 N N . THR A 1 78 ? 18.508 -7.531 -19.018 1.00 95.12 78 THR A N 1
ATOM 624 C CA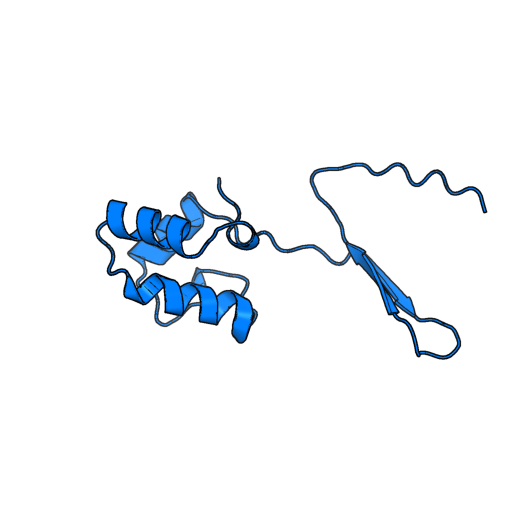 . THR A 1 78 ? 17.105 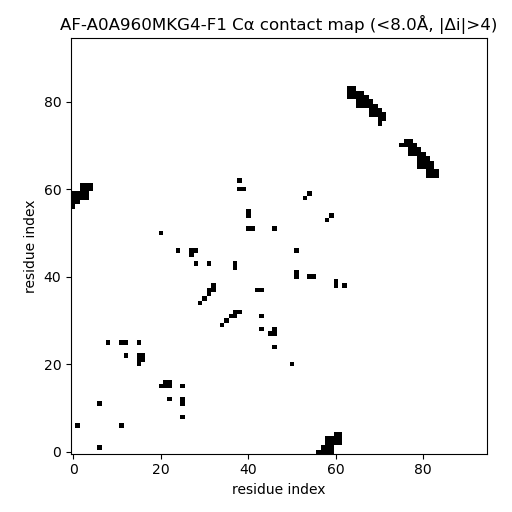-7.701 -19.402 1.00 95.12 78 THR A CA 1
ATOM 625 C C . THR A 1 78 ? 16.400 -6.350 -19.452 1.00 95.12 78 THR A C 1
ATOM 627 O O . THR A 1 78 ? 16.379 -5.586 -18.483 1.00 95.12 78 THR A O 1
ATOM 630 N N . LYS A 1 79 ? 15.776 -6.050 -20.591 1.00 93.88 79 LYS A N 1
ATOM 631 C CA . LYS A 1 79 ? 14.979 -4.847 -20.820 1.00 93.88 79 LYS A CA 1
ATOM 632 C C . LYS A 1 79 ? 13.496 -5.163 -20.688 1.00 93.88 79 LYS A C 1
ATOM 634 O O . LYS A 1 79 ? 12.969 -6.018 -21.393 1.00 93.88 79 LYS A O 1
ATOM 639 N N . PHE A 1 80 ? 12.805 -4.398 -19.847 1.00 94.25 80 PHE A N 1
ATOM 640 C CA . PHE A 1 80 ? 11.368 -4.536 -19.614 1.00 94.25 80 PHE A CA 1
ATOM 641 C C . PHE A 1 80 ? 10.588 -3.389 -20.264 1.00 94.25 80 PHE A C 1
ATOM 643 O O . PHE A 1 80 ? 10.905 -2.212 -20.074 1.00 94.25 80 PHE A O 1
ATOM 650 N N . LEU A 1 81 ? 9.544 -3.729 -21.017 1.00 92.25 81 LEU A N 1
ATOM 651 C CA . LEU A 1 81 ? 8.541 -2.800 -21.519 1.00 92.25 81 LEU A CA 1
ATOM 652 C C . LEU A 1 81 ? 7.260 -2.987 -20.714 1.00 92.25 81 LEU A C 1
ATOM 654 O O . LEU A 1 81 ? 6.617 -4.030 -20.793 1.00 92.25 81 LEU A O 1
ATOM 658 N N . TRP A 1 82 ? 6.880 -1.954 -19.976 1.00 89.81 82 TRP A N 1
ATOM 659 C CA . TRP A 1 82 ? 5.649 -1.929 -19.198 1.00 89.81 82 TRP A CA 1
ATOM 660 C C . TRP A 1 82 ? 4.571 -1.150 -19.943 1.00 89.81 82 TRP A C 1
ATOM 662 O O . TRP A 1 82 ? 4.841 -0.092 -20.518 1.00 89.81 82 TRP A O 1
ATOM 672 N N . ASN A 1 83 ? 3.347 -1.660 -19.908 1.00 87.75 83 ASN A N 1
ATOM 673 C CA . ASN A 1 83 ? 2.177 -0.944 -20.369 1.00 87.75 83 ASN A CA 1
ATOM 674 C C . ASN A 1 83 ? 1.781 0.089 -19.311 1.00 87.75 83 ASN A C 1
ATOM 676 O O . ASN A 1 83 ? 1.426 -0.246 -18.178 1.00 87.75 83 ASN A O 1
ATOM 680 N N . LEU A 1 84 ? 1.876 1.360 -19.690 1.00 83.31 84 LEU A N 1
ATOM 681 C CA . LEU A 1 84 ? 1.405 2.474 -18.888 1.00 83.31 84 LEU A CA 1
ATOM 682 C C . LEU A 1 84 ? 0.058 2.889 -19.459 1.00 83.31 84 LEU A C 1
ATOM 684 O O . LEU A 1 84 ? -0.008 3.611 -20.453 1.00 83.31 84 LEU A O 1
ATOM 688 N N . SER A 1 85 ? -1.019 2.475 -18.802 1.00 69.94 85 SER A N 1
ATOM 689 C CA . SER A 1 85 ? -2.404 2.756 -19.198 1.00 69.94 85 SER A CA 1
ATOM 690 C C . SER A 1 85 ? -2.756 4.251 -19.332 1.00 69.94 85 SER A C 1
ATOM 692 O O . SER A 1 85 ? -3.871 4.577 -19.727 1.00 69.94 85 SER A O 1
ATOM 694 N N . TYR A 1 86 ? -1.827 5.169 -19.039 1.00 61.19 86 TYR A N 1
ATOM 695 C CA . TYR A 1 86 ? -2.056 6.615 -19.032 1.00 61.19 86 TYR A CA 1
ATOM 696 C C . TYR A 1 86 ? -1.165 7.430 -19.985 1.00 61.19 86 TYR A C 1
ATOM 698 O O . TYR A 1 86 ? -1.317 8.646 -20.023 1.00 61.19 86 TYR A O 1
ATOM 706 N N . PHE A 1 87 ? -0.270 6.828 -20.781 1.00 47.59 87 PHE A N 1
ATOM 707 C CA . PHE A 1 87 ? 0.547 7.598 -21.732 1.00 47.59 87 PHE A CA 1
ATOM 708 C C . PHE A 1 87 ? 0.834 6.811 -23.017 1.00 47.59 87 PHE A C 1
ATOM 710 O O . PHE A 1 87 ? 1.587 5.840 -23.015 1.00 47.59 87 PHE A O 1
ATOM 717 N N . THR A 1 88 ? 0.297 7.283 -24.150 1.00 42.41 88 THR A N 1
ATOM 718 C CA . THR A 1 88 ? 0.822 6.904 -25.472 1.00 42.41 88 THR A CA 1
ATOM 719 C C . THR A 1 88 ? 2.183 7.572 -25.626 1.00 42.41 88 THR A C 1
ATOM 721 O O . THR A 1 88 ? 2.290 8.686 -26.137 1.00 42.41 88 THR A O 1
ATOM 724 N N . ILE A 1 89 ? 3.245 6.915 -25.165 1.00 54.88 89 ILE A N 1
ATOM 725 C CA . ILE A 1 89 ? 4.594 7.296 -25.572 1.00 54.88 89 ILE A CA 1
ATOM 726 C C . ILE A 1 89 ? 4.712 6.856 -27.030 1.00 54.88 89 ILE A C 1
ATOM 728 O O . ILE A 1 89 ? 4.879 5.670 -27.321 1.00 54.88 89 ILE A O 1
ATOM 732 N N . ARG A 1 90 ? 4.566 7.806 -27.963 1.00 48.50 90 ARG A N 1
ATOM 733 C CA . ARG A 1 90 ? 4.895 7.586 -29.373 1.00 48.50 90 ARG A CA 1
ATOM 734 C C . ARG A 1 90 ? 6.360 7.164 -29.428 1.00 48.50 90 ARG A C 1
ATOM 736 O O . ARG A 1 90 ? 7.252 7.993 -29.287 1.00 48.50 90 ARG A O 1
ATOM 743 N N . LYS A 1 91 ? 6.604 5.865 -29.606 1.00 51.50 91 LYS A N 1
ATOM 744 C CA . LYS A 1 91 ? 7.910 5.361 -30.024 1.00 51.50 91 LYS A CA 1
ATOM 745 C C . LYS A 1 91 ? 8.122 5.825 -31.461 1.00 51.50 91 LYS A C 1
ATOM 747 O O . LYS A 1 91 ? 7.817 5.082 -32.389 1.00 51.50 91 LYS A O 1
ATOM 752 N N . ASP A 1 92 ? 8.616 7.044 -31.647 1.00 48.62 92 ASP A N 1
ATOM 753 C CA . ASP A 1 92 ? 9.274 7.394 -32.902 1.00 48.62 92 ASP A CA 1
ATOM 754 C C . ASP A 1 92 ? 10.608 6.634 -32.909 1.00 48.62 92 ASP A C 1
ATOM 756 O O . ASP A 1 92 ? 11.616 7.059 -32.345 1.00 48.62 92 ASP A O 1
ATOM 760 N N . ARG A 1 93 ? 10.554 5.393 -33.409 1.00 50.81 93 ARG A N 1
ATOM 761 C CA . ARG A 1 93 ? 11.736 4.589 -33.714 1.00 50.81 93 ARG A CA 1
ATOM 762 C C . ARG A 1 93 ? 12.411 5.241 -34.915 1.00 50.81 93 ARG A C 1
ATOM 764 O O . ARG A 1 93 ? 12.032 4.970 -36.050 1.00 50.81 93 ARG A O 1
ATOM 771 N N . ARG A 1 94 ? 13.448 6.030 -34.663 1.00 42.00 94 ARG A N 1
ATOM 772 C CA . ARG A 1 94 ? 14.565 6.161 -35.598 1.00 42.00 94 ARG A CA 1
ATOM 773 C C . ARG A 1 94 ? 15.772 5.494 -34.956 1.00 42.00 94 ARG A C 1
ATOM 775 O O . ARG A 1 94 ? 16.394 6.066 -34.066 1.00 42.00 94 ARG A O 1
ATOM 782 N N . PHE A 1 95 ? 15.993 4.248 -35.354 1.00 42.66 95 PHE A N 1
ATOM 783 C CA . PHE A 1 95 ? 17.331 3.684 -35.465 1.00 42.66 95 PHE A CA 1
ATOM 784 C C . PHE A 1 95 ? 17.719 3.799 -36.935 1.00 42.66 95 PHE A C 1
ATOM 786 O O . PHE A 1 95 ? 16.802 3.603 -37.770 1.00 42.66 95 PHE A O 1
#

Sequence (95 aa):
MREFCGLLAQDLKAFIELKGAPTYRVKQCFDWVYRKGVTDFAAMSNIPQNLKTLFQENIRLGILQLEKTEDSEDGETTKFLWNLSYFTIRKDRRF

Radius of gyration: 17.64 Å; Cα contacts (8 Å, |Δi|>4): 84; chains: 1; bounding box: 40×22×50 Å

Mean predicted aligned error: 6.9 Å

Solvent-accessible surface area (backbone atoms only — not comparable to full-atom values): 6020 Å² total; per-residue (Å²): 118,46,48,49,79,77,53,51,72,67,58,51,31,54,54,38,46,79,69,75,40,71,59,74,51,46,59,53,55,49,43,37,40,76,73,64,64,49,80,50,62,84,75,42,82,91,56,58,69,72,58,34,52,52,37,68,73,45,38,39,64,69,79,73,45,77,71,46,76,48,71,43,95,85,64,85,46,76,47,78,41,65,51,56,97,84,60,91,75,77,78,79,82,79,127